Protein AF-A0A1B0DJV6-F1 (afdb_monomer_lite)

Radius of gyration: 23.94 Å; chains: 1; bounding box: 48×30×73 Å

Organism: Phlebotomus papatasi (NCBI:txid29031)

Secondary structure (DSSP, 8-state):
----------HHHHHHHHHHHHHHHH-S------SS-GGGGT-SSHHHHHHHHHHHHHHHHHHHTTSS-HHHHHHHTTTS-HHHHHHHHHHHHHTHHHHHHHHHHHHS-TT-EEEEEEEEEE------TT-TT-----EEEEEEEEETTEEEEEEE----------

pLDDT: mean 73.18, std 14.34, range [36.31, 90.69]

Sequence (166 aa):
MHEISLNIDNGDVLREFLNLAIDQEVSVDSGRNLLKSWKDYGFTHQDELDLATKGLSNIFGQYARGQIDQKSLKSYFSYLNPELQEKIVRVIEGRKDEILRHLVFRSISSEQKALVSFDWDVKWILGSSSSSTVQKLITSLTLNCRKGKIQERVFMLRWIGSIWIN

Foldseek 3Di:
DDQLDQPAQDLVLLLVLLVVLLCVQLPLDPDPPPVDDPVSRPDPDPVSSVVSSVVSLVLLLCVLVVVADLVRQLVSVVVHDPVSSVSSVVSSVVCSVSSVVSVVLQPDALPDKDFPDKDKDADDDDDDPPCQPDFDQGMWIWTFIDRRSDIDIDTDRDDRDRDDDD

Structure (mmCIF, N/CA/C/O backbone):
data_AF-A0A1B0DJV6-F1
#
_entry.id   AF-A0A1B0DJV6-F1
#
loop_
_atom_site.group_PDB
_atom_site.id
_atom_site.type_symbol
_atom_site.label_atom_id
_atom_site.label_alt_id
_atom_site.label_comp_id
_atom_site.label_asym_id
_atom_site.label_entity_id
_atom_site.label_seq_id
_atom_site.pdbx_PDB_ins_code
_atom_site.Cartn_x
_atom_site.Cartn_y
_atom_site.Cartn_z
_atom_site.occupancy
_atom_site.B_iso_or_equiv
_atom_site.auth_seq_id
_atom_site.auth_comp_id
_atom_site.auth_asym_id
_atom_site.auth_atom_id
_atom_site.pdbx_PDB_model_num
ATOM 1 N N . MET A 1 1 ? 3.362 1.611 23.917 1.00 38.56 1 MET A N 1
ATOM 2 C CA . MET A 1 1 ? 2.618 0.875 22.874 1.00 38.56 1 MET A CA 1
ATOM 3 C C . MET A 1 1 ? 1.469 1.793 22.482 1.00 38.56 1 MET A C 1
ATOM 5 O O . MET A 1 1 ? 0.684 2.109 23.361 1.00 38.56 1 MET A O 1
ATOM 9 N N . HIS A 1 2 ? 1.464 2.373 21.278 1.00 43.97 2 HIS A N 1
ATOM 10 C CA . HIS A 1 2 ? 0.387 3.286 20.871 1.00 43.97 2 HIS A CA 1
ATOM 11 C C . HIS A 1 2 ? -0.768 2.454 20.318 1.00 43.97 2 HIS A C 1
ATOM 13 O O . HIS A 1 2 ? -0.627 1.830 19.269 1.00 43.97 2 HIS A O 1
ATOM 19 N N . GLU A 1 3 ? -1.869 2.401 21.060 1.00 50.41 3 GLU A N 1
ATOM 20 C CA . GLU A 1 3 ? -3.129 1.837 20.588 1.00 50.41 3 GLU A CA 1
ATOM 21 C C . GLU A 1 3 ? -3.698 2.781 19.527 1.00 50.41 3 GLU A C 1
ATOM 23 O O . GLU A 1 3 ? -3.966 3.950 19.797 1.00 50.41 3 GLU A O 1
ATOM 28 N N . ILE A 1 4 ? -3.820 2.299 18.292 1.00 60.44 4 ILE A N 1
ATOM 29 C CA . ILE A 1 4 ? -4.515 3.034 17.237 1.00 60.44 4 ILE A CA 1
ATOM 30 C C . ILE A 1 4 ? -5.981 2.659 17.376 1.00 60.44 4 ILE A C 1
ATOM 32 O O . ILE A 1 4 ? -6.356 1.541 17.029 1.00 60.44 4 ILE A O 1
ATOM 36 N N . SER A 1 5 ? -6.796 3.566 17.901 1.00 60.53 5 SER A N 1
ATOM 37 C CA . SER A 1 5 ? -8.246 3.403 17.968 1.00 60.53 5 SER A CA 1
ATOM 38 C C . SER A 1 5 ? -8.871 3.816 16.633 1.00 60.53 5 SER A C 1
ATOM 40 O O . SER A 1 5 ? -8.947 5.005 16.324 1.00 60.53 5 SER A O 1
ATOM 42 N N . LEU A 1 6 ? -9.306 2.847 15.827 1.00 70.12 6 LEU A N 1
ATOM 43 C CA . LEU A 1 6 ? -10.080 3.101 14.611 1.00 70.12 6 LEU A CA 1
ATOM 44 C C . LEU A 1 6 ? -11.565 2.968 14.937 1.00 70.12 6 LEU A C 1
ATOM 46 O O . LEU A 1 6 ? -12.045 1.872 15.212 1.00 70.12 6 LEU A O 1
ATOM 50 N N . ASN A 1 7 ? -12.304 4.072 14.885 1.00 68.50 7 ASN A N 1
ATOM 51 C CA . ASN A 1 7 ? -13.751 4.059 15.084 1.00 68.50 7 ASN A CA 1
ATOM 52 C C . ASN A 1 7 ? -14.488 3.823 13.752 1.00 68.50 7 ASN A C 1
ATOM 54 O O . ASN A 1 7 ? -15.275 4.657 13.316 1.00 68.50 7 ASN A O 1
ATOM 58 N N . ILE A 1 8 ? -14.160 2.725 13.062 1.00 74.94 8 ILE A N 1
ATOM 59 C CA . ILE A 1 8 ? -14.747 2.373 11.762 1.00 74.94 8 ILE A CA 1
ATOM 60 C C . ILE A 1 8 ? -15.480 1.037 11.901 1.00 74.94 8 ILE A C 1
ATOM 62 O O . ILE A 1 8 ? -14.860 -0.008 12.093 1.00 74.94 8 ILE A O 1
ATOM 66 N N . ASP A 1 9 ? -16.802 1.079 11.781 1.00 73.12 9 ASP A N 1
ATOM 67 C CA . ASP A 1 9 ? -17.710 -0.071 11.837 1.00 73.12 9 ASP A CA 1
ATOM 68 C C . ASP A 1 9 ? -17.984 -0.676 10.449 1.00 73.12 9 ASP A C 1
ATOM 70 O O . ASP A 1 9 ? -18.221 -1.878 10.309 1.00 73.12 9 ASP A O 1
ATOM 74 N N . ASN A 1 10 ? -17.894 0.140 9.400 1.00 81.19 10 ASN A N 1
ATOM 75 C CA . ASN A 1 10 ? -18.098 -0.282 8.026 1.00 81.19 10 ASN A CA 1
ATOM 76 C C . ASN A 1 10 ? -16.821 -0.890 7.426 1.00 81.19 10 ASN A C 1
ATOM 78 O O . ASN A 1 10 ? -15.814 -0.213 7.197 1.00 81.19 10 ASN A O 1
ATOM 82 N N . GLY A 1 11 ? -16.880 -2.178 7.085 1.00 79.62 11 GLY A N 1
ATOM 83 C CA . GLY A 1 11 ? -15.739 -2.889 6.521 1.00 79.62 11 GLY A CA 1
ATOM 84 C C . GLY A 1 11 ? -15.240 -2.335 5.184 1.00 79.62 11 GLY A C 1
ATOM 85 O O . GLY A 1 11 ? -14.080 -2.564 4.838 1.00 79.62 11 GLY A O 1
ATOM 86 N N . ASP A 1 12 ? -16.075 -1.682 4.379 1.00 83.62 12 ASP A N 1
ATOM 87 C CA . ASP A 1 12 ? -15.644 -1.100 3.100 1.00 83.62 12 ASP A CA 1
ATOM 88 C C . ASP A 1 12 ? -14.903 0.218 3.305 1.00 83.62 12 ASP A C 1
ATOM 90 O O . ASP A 1 12 ? -13.842 0.414 2.712 1.00 83.62 12 ASP A O 1
ATOM 94 N N . VAL A 1 13 ? -15.374 1.042 4.245 1.00 82.75 13 VAL A N 1
ATOM 95 C CA . VAL A 1 13 ? -14.665 2.249 4.695 1.00 82.75 13 VAL A CA 1
ATOM 96 C C . VAL A 1 13 ? -13.315 1.874 5.304 1.00 82.75 13 VAL A C 1
ATOM 98 O O . VAL A 1 13 ? -12.303 2.495 4.986 1.00 82.75 13 VAL A O 1
ATOM 101 N N . LEU A 1 14 ? -13.265 0.800 6.102 1.00 85.12 14 LEU A N 1
ATOM 102 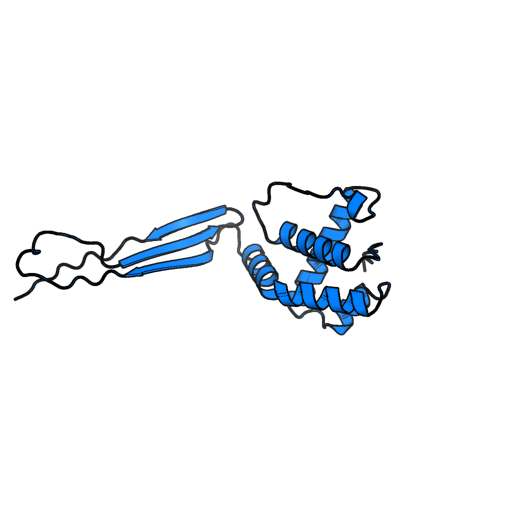C CA . LEU A 1 14 ? -12.017 0.282 6.662 1.00 85.12 14 LEU A CA 1
ATOM 103 C C . LEU A 1 14 ? -11.048 -0.144 5.557 1.00 85.12 14 LEU A C 1
ATOM 105 O O . LEU A 1 14 ? -9.883 0.237 5.573 1.00 85.12 14 LEU A O 1
ATOM 109 N N . ARG A 1 15 ? -11.518 -0.913 4.569 1.00 86.25 15 ARG A N 1
ATOM 110 C CA . ARG A 1 15 ? -10.680 -1.340 3.440 1.00 86.25 15 ARG A CA 1
ATOM 111 C C . ARG A 1 15 ? -10.115 -0.144 2.683 1.00 86.25 15 ARG A C 1
ATOM 113 O O . ARG A 1 15 ? -8.944 -0.158 2.312 1.00 86.25 15 ARG A O 1
ATOM 120 N N . GLU A 1 16 ? -10.937 0.855 2.411 1.00 84.69 16 GLU A N 1
ATOM 121 C CA . GLU A 1 16 ? -10.516 2.057 1.700 1.00 84.69 16 GLU A CA 1
ATOM 122 C C . GLU A 1 16 ? -9.500 2.861 2.511 1.00 84.69 16 GLU A C 1
ATOM 124 O O . GLU A 1 16 ? -8.466 3.248 1.976 1.00 84.69 16 GLU A O 1
ATOM 129 N N . PHE A 1 17 ? -9.735 3.017 3.814 1.00 85.31 17 PHE A N 1
ATOM 130 C CA . PHE A 1 17 ? -8.806 3.678 4.722 1.00 85.31 17 PHE A CA 1
ATOM 131 C C . PHE A 1 17 ? -7.445 2.972 4.787 1.00 85.31 17 PHE A C 1
ATOM 133 O O . PHE A 1 17 ? -6.406 3.620 4.693 1.00 85.31 17 PHE A O 1
ATOM 140 N N . LEU A 1 18 ? -7.427 1.638 4.876 1.00 86.50 18 LEU A N 1
ATOM 141 C CA . LEU A 1 18 ? -6.184 0.860 4.846 1.00 86.50 18 LEU A CA 1
ATOM 142 C C . LEU A 1 18 ? -5.426 1.056 3.529 1.00 86.50 18 LEU A C 1
ATOM 144 O O . LEU A 1 18 ? -4.205 1.190 3.538 1.00 86.50 18 LEU A O 1
ATOM 148 N N . ASN A 1 19 ? -6.139 1.085 2.399 1.00 86.94 19 ASN A N 1
ATOM 149 C CA . ASN A 1 19 ? -5.515 1.335 1.102 1.00 86.94 19 ASN A CA 1
ATOM 150 C C . ASN A 1 19 ? -4.945 2.746 1.016 1.00 86.94 19 ASN A C 1
ATOM 152 O O . ASN A 1 19 ? -3.811 2.894 0.583 1.00 86.94 19 ASN A O 1
ATOM 156 N N . LEU A 1 20 ? -5.669 3.745 1.518 1.00 84.19 20 LEU A N 1
ATOM 157 C CA . LEU A 1 20 ? -5.186 5.117 1.619 1.00 84.19 20 LEU A CA 1
ATOM 158 C C . LEU A 1 20 ? -3.923 5.209 2.482 1.00 84.19 20 LEU A C 1
ATOM 160 O O . LEU A 1 20 ? -2.961 5.859 2.080 1.00 84.19 20 LEU A O 1
ATOM 164 N N . ALA A 1 21 ? -3.893 4.524 3.628 1.00 83.81 21 ALA A N 1
ATOM 165 C CA . ALA A 1 21 ? -2.724 4.496 4.502 1.00 83.81 21 ALA A CA 1
ATOM 166 C C . ALA A 1 21 ? -1.501 3.864 3.814 1.00 83.81 21 ALA A C 1
ATOM 168 O O . ALA A 1 21 ? -0.386 4.364 3.945 1.00 83.81 21 ALA A O 1
ATOM 169 N N . ILE A 1 22 ? -1.704 2.791 3.042 1.00 85.12 22 ILE A N 1
ATOM 170 C CA . ILE A 1 22 ? -0.634 2.161 2.256 1.00 85.12 22 ILE A CA 1
ATOM 171 C C . ILE A 1 22 ? -0.206 3.072 1.097 1.00 85.12 22 ILE A C 1
ATOM 173 O O . ILE A 1 22 ? 0.988 3.239 0.868 1.00 85.12 22 ILE A O 1
ATOM 177 N N . ASP A 1 23 ? -1.147 3.698 0.390 1.00 83.38 23 ASP A N 1
ATOM 178 C CA . ASP A 1 23 ? -0.868 4.559 -0.763 1.00 83.38 23 ASP A CA 1
ATOM 179 C C . ASP A 1 23 ? -0.099 5.819 -0.369 1.00 83.38 23 ASP A C 1
ATOM 181 O O . ASP A 1 23 ? 0.812 6.221 -1.093 1.00 83.38 23 ASP A O 1
ATOM 185 N N . GLN A 1 24 ? -0.419 6.417 0.783 1.00 78.19 24 GLN A N 1
ATOM 186 C CA . GLN A 1 24 ? 0.326 7.557 1.323 1.00 78.19 24 GLN A CA 1
ATOM 187 C C . GLN A 1 24 ? 1.791 7.216 1.615 1.00 78.19 24 GLN A C 1
ATOM 189 O O . GLN A 1 24 ? 2.661 8.076 1.485 1.00 78.19 24 GLN A O 1
ATOM 194 N N . GLU A 1 25 ? 2.076 5.973 1.995 1.00 73.94 25 GLU A N 1
ATOM 195 C CA . GLU A 1 25 ? 3.440 5.533 2.274 1.00 73.94 25 GLU A CA 1
ATOM 196 C C . GLU A 1 25 ? 4.162 5.091 1.000 1.00 73.94 25 GLU A C 1
ATOM 198 O O . GLU A 1 25 ? 5.300 5.487 0.762 1.00 73.94 25 GLU A O 1
ATOM 203 N N . VAL A 1 26 ? 3.513 4.290 0.151 1.00 74.06 26 VAL A N 1
ATOM 204 C CA . VAL A 1 26 ? 4.139 3.676 -1.027 1.00 74.06 26 VAL A CA 1
ATOM 205 C C . VAL A 1 26 ? 4.362 4.689 -2.155 1.00 74.06 26 VAL A C 1
ATOM 207 O O . VAL A 1 26 ? 5.433 4.669 -2.777 1.00 74.06 26 VAL A O 1
ATOM 210 N N . SER A 1 27 ? 3.402 5.581 -2.414 1.00 65.19 27 SER A N 1
ATOM 211 C CA . SER A 1 27 ? 3.440 6.492 -3.562 1.00 65.19 27 SER A CA 1
ATOM 212 C C . SER A 1 27 ? 4.117 7.822 -3.235 1.00 65.19 27 SER A C 1
ATOM 214 O O . SER A 1 27 ? 3.718 8.561 -2.342 1.00 65.19 27 SER A O 1
ATOM 216 N N . VAL A 1 28 ? 5.146 8.155 -4.017 1.00 57.41 28 VAL A N 1
ATOM 217 C CA . VAL A 1 28 ? 5.931 9.396 -3.875 1.00 57.41 28 VAL A CA 1
ATOM 218 C C . VAL A 1 28 ? 5.197 10.620 -4.445 1.00 57.41 28 VAL A C 1
ATOM 220 O O . VAL A 1 28 ? 5.450 11.729 -3.986 1.00 57.41 28 VAL A O 1
ATOM 223 N N . ASP A 1 29 ? 4.271 10.409 -5.388 1.00 48.28 29 ASP A N 1
ATOM 224 C CA . ASP A 1 29 ? 3.648 11.454 -6.220 1.00 48.28 29 ASP A CA 1
ATOM 225 C C . ASP A 1 29 ? 2.112 11.455 -6.187 1.00 48.28 29 ASP A C 1
ATOM 227 O O . ASP A 1 29 ? 1.460 12.021 -7.067 1.00 48.28 29 ASP A O 1
ATOM 231 N N . SER A 1 30 ? 1.492 10.867 -5.162 1.00 46.41 30 SER A N 1
ATOM 232 C CA . SER A 1 30 ? 0.051 11.031 -4.963 1.00 46.41 30 SER A CA 1
ATOM 233 C C . SER A 1 30 ? -0.229 12.462 -4.508 1.00 46.41 30 SER A C 1
ATOM 235 O O . SER A 1 30 ? -0.375 12.746 -3.318 1.00 46.41 30 SER A O 1
ATOM 237 N N . GLY A 1 31 ? -0.290 13.386 -5.471 1.00 45.88 31 GLY A N 1
ATOM 238 C CA . GLY A 1 31 ? -0.972 14.658 -5.313 1.00 45.88 31 GLY A CA 1
ATOM 239 C C . GLY A 1 31 ? -2.284 14.392 -4.588 1.00 45.88 31 GLY A C 1
ATOM 240 O O . GLY A 1 31 ? -2.989 13.443 -4.922 1.00 45.88 31 GLY A O 1
ATOM 241 N N . ARG A 1 32 ? -2.520 15.174 -3.534 1.00 48.34 32 ARG A N 1
ATOM 242 C CA . ARG A 1 32 ? -3.563 15.041 -2.508 1.00 48.34 32 ARG A CA 1
ATOM 243 C C . ARG A 1 32 ? -4.993 15.032 -3.070 1.00 48.34 32 ARG A C 1
ATOM 245 O O . ARG A 1 32 ? -5.810 15.858 -2.683 1.00 48.34 32 ARG A O 1
ATOM 252 N N . ASN A 1 33 ? -5.341 14.082 -3.923 1.00 46.66 33 ASN A N 1
ATOM 253 C CA . ASN A 1 33 ? -6.720 13.754 -4.231 1.00 46.66 33 ASN A CA 1
ATOM 254 C C . ASN A 1 33 ? -7.215 12.807 -3.139 1.00 46.66 33 ASN A C 1
ATOM 256 O O . ASN A 1 33 ? -7.553 11.651 -3.377 1.00 46.66 33 ASN A O 1
ATOM 260 N N . LEU A 1 34 ? -7.226 13.332 -1.911 1.00 55.25 34 LEU A N 1
ATOM 261 C CA . LEU A 1 34 ? -8.087 12.847 -0.847 1.00 55.25 34 LEU A CA 1
ATOM 262 C C . LEU A 1 34 ? -9.516 13.127 -1.318 1.00 55.25 34 LEU A C 1
ATOM 264 O O . LEU A 1 34 ? -10.088 14.172 -1.027 1.00 55.25 34 LEU A O 1
ATOM 268 N N . LEU A 1 35 ? -10.069 12.215 -2.121 1.00 51.84 35 LEU A N 1
ATOM 269 C CA . LEU A 1 35 ? -11.474 12.248 -2.541 1.00 51.84 35 LEU A CA 1
ATOM 270 C C . LEU A 1 35 ? -12.425 12.174 -1.334 1.00 51.84 35 LEU A C 1
ATOM 272 O O . LEU A 1 35 ? -13.604 12.486 -1.476 1.00 51.84 35 LEU A O 1
ATOM 276 N N . LYS A 1 36 ? -11.904 11.801 -0.158 1.00 61.78 36 LYS A N 1
ATOM 277 C CA . LYS A 1 36 ? -12.616 11.741 1.113 1.00 61.78 36 LYS A CA 1
ATOM 278 C C . LYS A 1 36 ? -11.907 12.549 2.193 1.00 61.78 36 LYS A C 1
ATOM 280 O O . LYS A 1 36 ? -10.686 12.479 2.345 1.00 61.78 36 LYS A O 1
ATOM 285 N N . SER A 1 37 ? -12.686 13.339 2.922 1.00 67.75 37 SER A N 1
ATOM 286 C CA . SER A 1 37 ? -12.229 14.137 4.058 1.00 67.75 37 SER A CA 1
ATOM 287 C C . SER A 1 37 ? -11.971 13.230 5.265 1.00 67.75 37 SER A C 1
ATOM 289 O O . SER A 1 37 ? -12.556 12.156 5.374 1.00 67.75 37 SER A O 1
ATOM 291 N N . TRP A 1 38 ? -11.155 13.676 6.229 1.00 71.88 38 TRP A N 1
ATOM 292 C CA . TRP A 1 38 ? -10.957 12.980 7.514 1.00 71.88 38 TRP A CA 1
ATOM 293 C C . TRP A 1 38 ? -12.283 12.635 8.218 1.00 71.88 38 TRP A C 1
ATOM 295 O O . TRP A 1 38 ? -12.380 11.622 8.910 1.00 71.88 38 TRP A O 1
ATOM 305 N N . LYS A 1 39 ? -13.327 13.440 7.975 1.00 75.50 39 LYS A N 1
ATOM 306 C CA . LYS A 1 39 ? -14.690 13.236 8.482 1.00 75.50 39 LYS A CA 1
ATOM 307 C C . LYS A 1 39 ? -15.350 11.958 7.965 1.00 75.50 39 LYS A C 1
ATOM 309 O O . LYS A 1 39 ? -16.120 11.348 8.698 1.00 75.50 39 LYS A O 1
ATOM 314 N N . ASP A 1 40 ? -15.034 11.534 6.744 1.00 76.69 40 ASP A N 1
ATOM 315 C CA . ASP A 1 40 ? -15.652 10.358 6.112 1.00 76.69 40 ASP A CA 1
ATOM 316 C C . ASP A 1 40 ? -15.172 9.044 6.745 1.00 76.69 40 ASP A C 1
ATOM 318 O O . ASP A 1 40 ? -15.811 8.003 6.607 1.00 76.69 40 ASP A O 1
ATOM 322 N N . TYR A 1 41 ? -14.056 9.106 7.472 1.00 71.44 41 TYR A N 1
ATOM 323 C CA . TYR A 1 41 ? -13.480 7.998 8.227 1.00 71.44 41 TYR A CA 1
ATOM 324 C C . TYR A 1 41 ? -13.781 8.087 9.732 1.00 71.44 41 TYR A C 1
ATOM 326 O O . TYR A 1 41 ? -13.264 7.286 10.506 1.00 71.44 41 TYR A O 1
ATOM 334 N N . GLY A 1 42 ? -14.601 9.058 10.154 1.00 72.81 42 GLY A N 1
ATOM 335 C CA . GLY A 1 42 ? -14.992 9.235 11.553 1.00 72.81 42 GLY A CA 1
ATOM 336 C C . GLY A 1 42 ? -13.956 9.943 12.433 1.00 72.81 42 GLY A C 1
ATOM 337 O O . GLY A 1 42 ? -14.090 9.895 13.654 1.00 72.81 42 GLY A O 1
ATOM 338 N N . PHE A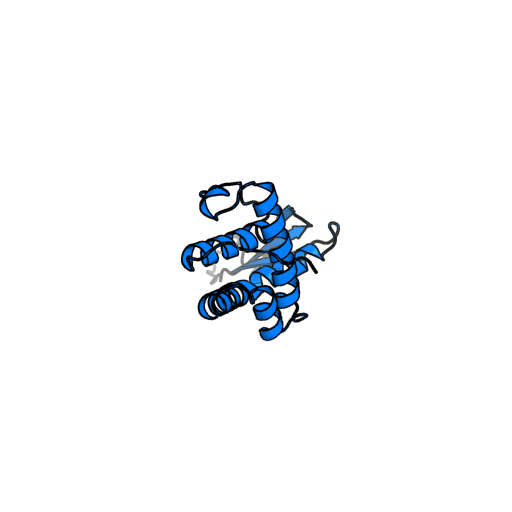 1 43 ? -12.946 10.604 11.853 1.00 79.00 43 PHE A N 1
ATOM 339 C CA . PHE A 1 43 ? -11.976 11.391 12.622 1.00 79.00 43 PHE A CA 1
ATOM 340 C C . PHE A 1 43 ? -12.477 12.807 12.897 1.00 79.00 43 PHE A C 1
ATOM 342 O O . PHE A 1 43 ? -13.126 13.447 12.061 1.00 79.00 43 PHE A O 1
ATOM 349 N N . THR A 1 44 ? -12.109 13.327 14.064 1.00 78.19 44 THR A N 1
ATOM 350 C CA . THR A 1 44 ? -12.445 14.685 14.501 1.00 78.19 44 THR A CA 1
ATOM 351 C C . THR A 1 44 ? -11.532 15.711 13.836 1.00 78.19 44 THR A C 1
ATOM 353 O O . THR A 1 44 ? -11.983 16.778 13.398 1.00 78.19 44 THR A O 1
ATOM 356 N N . HIS A 1 45 ? -10.248 15.369 13.706 1.00 78.81 45 HIS A N 1
ATOM 357 C CA . HIS A 1 45 ? -9.205 16.254 13.193 1.00 78.81 45 HIS A CA 1
ATOM 358 C C . HIS A 1 45 ? -8.295 15.552 12.178 1.00 78.81 45 HIS A C 1
ATOM 360 O O . HIS A 1 45 ? -8.078 14.344 12.244 1.00 78.81 45 HIS A O 1
ATOM 366 N N . GLN A 1 46 ? -7.715 16.329 11.256 1.00 79.44 46 GLN A N 1
ATOM 367 C CA . GLN A 1 46 ? -6.725 15.825 10.295 1.00 79.44 46 GLN A CA 1
ATOM 368 C C . GLN A 1 46 ? -5.489 15.243 11.000 1.00 79.44 46 GLN A C 1
ATOM 370 O O . GLN A 1 46 ? -4.931 14.254 10.538 1.00 79.44 46 GLN A O 1
ATOM 375 N N . ASP A 1 47 ? -5.094 15.808 12.143 1.00 79.25 47 ASP A N 1
ATOM 376 C CA . ASP A 1 47 ? -3.937 15.326 12.904 1.00 79.25 47 ASP A CA 1
ATOM 377 C C . ASP A 1 47 ? -4.130 13.884 13.402 1.00 79.25 47 ASP A C 1
ATOM 379 O O . ASP A 1 47 ? -3.184 13.098 13.427 1.00 79.25 47 ASP A O 1
ATOM 383 N N . GLU A 1 48 ? -5.363 13.500 13.748 1.00 78.88 48 GLU A N 1
ATOM 384 C CA . GLU A 1 48 ? -5.698 12.130 14.155 1.00 78.88 48 GLU A CA 1
ATOM 385 C C . GLU A 1 48 ? -5.582 11.159 12.979 1.00 78.88 48 GLU A C 1
ATOM 387 O O . GLU A 1 48 ? -5.040 10.065 13.138 1.00 78.88 48 GLU A O 1
ATOM 392 N N . LEU A 1 49 ? -6.022 11.582 11.788 1.00 81.31 49 LEU A N 1
ATOM 393 C CA . LEU A 1 49 ? -5.871 10.813 10.552 1.00 81.31 49 LEU A CA 1
ATOM 394 C C . LEU A 1 49 ? -4.388 10.585 10.225 1.00 81.31 49 LEU A C 1
ATOM 396 O O . LEU A 1 49 ? -3.987 9.467 9.888 1.00 81.31 49 LEU A O 1
ATOM 400 N N . ASP A 1 50 ? -3.564 11.625 10.355 1.00 80.44 50 ASP A N 1
ATOM 401 C CA . ASP A 1 50 ? -2.127 11.555 10.084 1.00 80.44 50 ASP A CA 1
ATOM 402 C C . ASP A 1 50 ? -1.405 10.655 11.104 1.00 80.44 50 ASP A C 1
ATOM 404 O O . ASP A 1 50 ? -0.527 9.866 10.738 1.00 80.44 50 ASP A O 1
ATOM 408 N N . LEU A 1 51 ? -1.778 10.735 12.387 1.00 82.69 51 LEU A N 1
ATOM 409 C CA . LEU A 1 51 ? -1.243 9.868 13.441 1.00 82.69 51 LEU A CA 1
ATOM 410 C C . LEU A 1 51 ? -1.659 8.408 13.246 1.00 82.69 51 LEU A C 1
ATOM 412 O O . LEU A 1 51 ? -0.810 7.518 13.346 1.00 82.69 51 LEU A O 1
ATOM 416 N N . ALA A 1 52 ? -2.931 8.159 12.930 1.00 83.06 52 ALA A N 1
ATOM 417 C CA . ALA A 1 52 ? -3.442 6.823 12.654 1.00 83.06 52 ALA A CA 1
ATOM 418 C C . ALA A 1 52 ? -2.735 6.210 11.441 1.00 83.06 52 ALA A C 1
ATOM 420 O O . ALA A 1 52 ? -2.238 5.088 11.524 1.00 83.06 52 ALA A O 1
ATOM 421 N N . THR A 1 53 ? -2.595 6.969 10.353 1.00 83.56 53 THR A N 1
ATOM 422 C CA . THR A 1 53 ? -1.896 6.520 9.142 1.00 83.56 53 THR A CA 1
ATOM 423 C C . THR A 1 53 ? -0.426 6.194 9.419 1.00 83.56 53 THR A C 1
ATOM 425 O O . THR A 1 53 ? 0.047 5.121 9.042 1.00 83.56 53 THR A O 1
ATOM 428 N N . LYS A 1 54 ? 0.296 7.049 10.156 1.00 83.94 54 LYS A N 1
ATOM 429 C CA . LYS A 1 54 ? 1.693 6.780 10.550 1.00 83.94 54 LYS A CA 1
ATOM 430 C C . LYS A 1 54 ? 1.826 5.557 11.452 1.00 83.94 54 LYS A C 1
ATOM 432 O O . LYS A 1 54 ? 2.746 4.755 11.278 1.00 83.94 54 LYS A O 1
ATOM 437 N N . GLY A 1 55 ? 0.931 5.414 12.428 1.00 84.81 55 GLY A N 1
ATOM 438 C CA . GLY A 1 55 ? 0.910 4.254 13.311 1.00 84.81 55 GLY A CA 1
ATOM 439 C C . GLY A 1 55 ? 0.672 2.964 12.526 1.00 84.81 55 GLY A C 1
ATOM 440 O O . GLY A 1 55 ? 1.399 1.986 12.709 1.00 84.81 55 GLY A O 1
ATOM 441 N N . LEU A 1 56 ? -0.295 2.988 11.606 1.00 86.75 56 LEU A N 1
ATOM 442 C CA . LEU A 1 56 ? -0.626 1.862 10.742 1.00 86.75 56 LEU A CA 1
ATOM 443 C C . LEU A 1 56 ? 0.531 1.503 9.817 1.00 86.75 56 LEU A C 1
ATOM 445 O O . LEU A 1 56 ? 0.892 0.333 9.754 1.00 86.75 56 LEU A O 1
ATOM 449 N N . SER A 1 57 ? 1.175 2.489 9.189 1.00 83.94 57 SER A N 1
ATOM 450 C CA . SER A 1 57 ? 2.378 2.273 8.377 1.00 83.94 57 SER A CA 1
ATOM 451 C C . SER A 1 57 ? 3.451 1.501 9.143 1.00 83.94 57 SER A C 1
ATOM 453 O O . SER A 1 57 ? 4.014 0.525 8.641 1.00 83.94 57 SER A O 1
ATOM 455 N N . ASN A 1 58 ? 3.705 1.886 10.396 1.00 86.25 58 ASN A N 1
ATOM 456 C CA . ASN A 1 58 ? 4.698 1.211 11.221 1.00 86.25 58 ASN A CA 1
ATOM 457 C C . ASN A 1 58 ? 4.308 -0.249 11.505 1.00 86.25 58 ASN A C 1
ATOM 459 O O . ASN A 1 58 ? 5.144 -1.142 11.368 1.00 86.25 58 ASN A O 1
ATOM 463 N N . ILE A 1 59 ? 3.041 -0.509 11.846 1.00 87.88 59 ILE A N 1
ATOM 464 C CA . ILE A 1 59 ? 2.532 -1.870 12.082 1.00 87.88 59 ILE A CA 1
ATOM 465 C C . ILE A 1 59 ? 2.614 -2.705 10.798 1.00 87.88 59 ILE A C 1
ATOM 467 O O . ILE A 1 59 ? 3.124 -3.826 10.821 1.00 87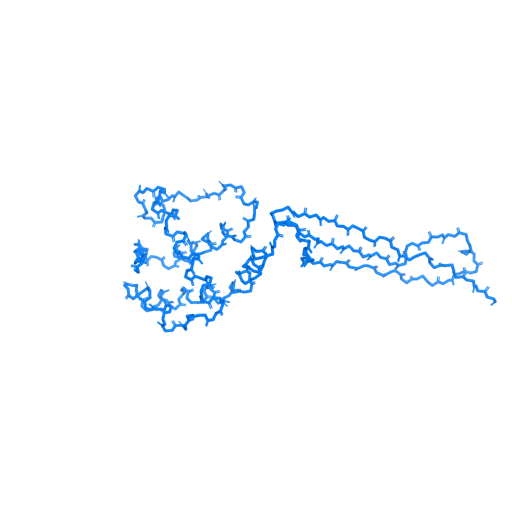.88 59 ILE A O 1
ATOM 471 N N . PHE A 1 60 ? 2.171 -2.154 9.665 1.00 87.81 60 PHE A N 1
ATOM 472 C CA . PHE A 1 60 ? 2.227 -2.818 8.363 1.00 87.81 60 PHE A CA 1
ATOM 473 C C . PHE A 1 60 ? 3.663 -3.131 7.972 1.00 87.81 60 PHE A C 1
ATOM 475 O O . PHE A 1 60 ? 3.941 -4.229 7.497 1.00 87.81 60 PHE A O 1
ATOM 482 N N . GLY A 1 61 ? 4.593 -2.211 8.224 1.00 85.56 61 GLY A N 1
ATOM 483 C CA . GLY A 1 61 ? 6.003 -2.426 7.947 1.00 85.56 61 GLY A CA 1
ATOM 484 C C . GLY A 1 61 ? 6.626 -3.516 8.818 1.00 85.56 61 GLY A C 1
ATOM 485 O O . GLY A 1 61 ? 7.405 -4.326 8.316 1.00 85.56 61 GLY A O 1
ATOM 486 N N . GLN A 1 62 ? 6.259 -3.590 10.099 1.00 88.06 62 GLN A N 1
ATOM 487 C CA . GLN A 1 62 ? 6.709 -4.655 11.001 1.00 88.06 62 GLN A CA 1
ATOM 488 C C . GLN A 1 62 ? 6.142 -6.023 10.591 1.00 88.06 62 GLN A C 1
ATOM 490 O O . GLN A 1 62 ? 6.884 -7.007 10.536 1.00 88.06 62 GLN A O 1
ATOM 495 N N . TYR A 1 63 ? 4.862 -6.084 10.216 1.00 88.44 63 TYR A N 1
ATOM 496 C CA . TYR A 1 63 ? 4.237 -7.304 9.698 1.00 88.44 63 TYR A CA 1
ATOM 497 C C . TYR A 1 63 ? 4.841 -7.743 8.356 1.00 88.44 63 TYR A C 1
ATOM 499 O O . TYR A 1 63 ? 5.189 -8.909 8.174 1.00 88.44 63 TYR A O 1
ATOM 507 N N . ALA A 1 64 ? 5.048 -6.808 7.425 1.00 86.44 64 ALA A N 1
ATOM 508 C CA . ALA A 1 64 ? 5.631 -7.090 6.117 1.00 86.44 64 ALA A CA 1
ATOM 509 C C . ALA A 1 64 ? 7.044 -7.686 6.235 1.00 86.44 64 ALA A C 1
ATOM 511 O O . ALA A 1 64 ? 7.364 -8.641 5.528 1.00 86.44 64 ALA A O 1
ATOM 512 N N . ARG A 1 65 ? 7.851 -7.188 7.185 1.00 85.25 65 ARG A N 1
ATOM 513 C CA . ARG A 1 65 ? 9.189 -7.708 7.527 1.00 85.25 65 ARG A CA 1
ATOM 514 C C . ARG A 1 65 ? 9.177 -9.058 8.254 1.00 85.25 65 ARG A C 1
ATOM 516 O O . ARG A 1 65 ? 10.247 -9.613 8.479 1.00 85.25 65 ARG A O 1
ATOM 523 N N . GLY A 1 66 ? 8.010 -9.565 8.654 1.00 85.69 66 GLY A N 1
ATOM 524 C CA . GLY A 1 66 ? 7.890 -10.788 9.450 1.00 85.69 66 GLY A CA 1
ATOM 525 C C . GLY A 1 66 ? 8.314 -10.624 10.913 1.00 85.69 66 GLY A C 1
ATOM 526 O O . GLY A 1 66 ? 8.626 -11.611 11.564 1.00 85.69 66 GLY A O 1
ATOM 527 N N . GLN A 1 67 ? 8.347 -9.393 11.439 1.00 86.25 67 GLN A N 1
ATOM 528 C CA . GLN A 1 67 ? 8.630 -9.140 12.862 1.00 86.25 67 GLN A CA 1
ATOM 529 C C . GLN A 1 67 ? 7.413 -9.425 13.753 1.00 86.25 67 GLN A C 1
ATOM 531 O O . GLN A 1 67 ? 7.556 -9.607 14.959 1.00 86.25 67 GLN A O 1
ATOM 536 N N . ILE A 1 68 ? 6.218 -9.425 13.159 1.00 88.88 68 ILE A N 1
ATOM 537 C CA . ILE A 1 68 ? 4.936 -9.634 13.828 1.00 88.88 68 ILE A CA 1
ATOM 538 C C . ILE A 1 68 ? 4.197 -10.759 13.102 1.00 88.88 68 ILE A C 1
ATOM 540 O O . ILE A 1 68 ? 4.036 -10.709 11.883 1.00 88.88 68 ILE A O 1
ATOM 544 N N . ASP A 1 69 ? 3.690 -11.729 13.860 1.00 88.69 69 ASP A N 1
ATOM 545 C CA . ASP A 1 69 ? 2.822 -12.789 13.344 1.00 88.69 69 ASP A CA 1
ATOM 546 C C . ASP A 1 69 ? 1.385 -12.301 13.131 1.00 88.69 69 ASP A C 1
ATOM 548 O O . ASP A 1 69 ? 0.922 -11.351 13.762 1.00 88.69 69 ASP A O 1
ATOM 552 N N . GLN A 1 70 ? 0.605 -13.022 12.325 1.00 86.75 70 GLN A N 1
ATOM 553 C CA . GLN A 1 70 ? -0.809 -12.700 12.094 1.00 86.75 70 GLN A CA 1
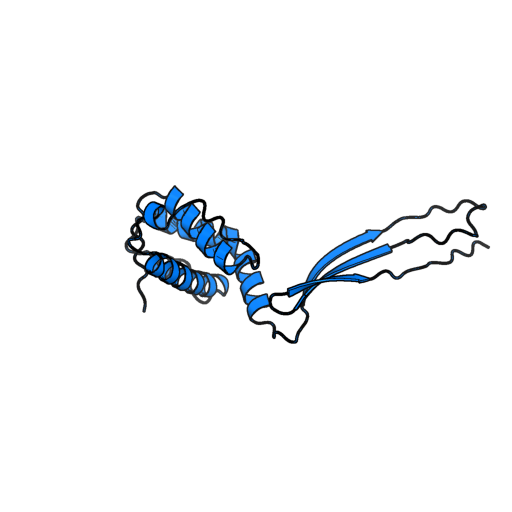ATOM 554 C C . GLN A 1 70 ? -1.622 -12.594 13.399 1.00 86.75 70 GLN A C 1
ATOM 556 O O . GLN A 1 70 ? -2.505 -11.746 13.508 1.00 86.75 70 GLN A O 1
ATOM 561 N N . LYS A 1 71 ? -1.325 -13.424 14.410 1.00 86.25 71 LYS A N 1
ATOM 562 C CA . LYS A 1 71 ? -1.992 -13.362 15.724 1.00 86.25 71 LYS A CA 1
ATOM 563 C C . LYS A 1 71 ? -1.707 -12.044 16.440 1.00 86.25 71 LYS A C 1
ATOM 565 O O . LYS A 1 71 ? -2.625 -11.399 16.938 1.00 86.25 71 LYS A O 1
ATOM 570 N N . SER A 1 72 ? -0.445 -11.633 16.441 1.00 86.12 72 SER A N 1
ATOM 571 C CA . SER A 1 72 ? -0.008 -10.374 17.034 1.00 86.12 72 SER A CA 1
ATOM 572 C C . SER A 1 72 ? -0.576 -9.184 16.260 1.00 86.12 72 SER A C 1
ATOM 574 O O . SER A 1 72 ? -1.056 -8.241 16.877 1.00 86.12 72 SER A O 1
ATOM 576 N N . LEU A 1 73 ? -0.660 -9.261 14.928 1.00 86.00 73 LEU A N 1
ATOM 577 C CA . LEU A 1 73 ? -1.334 -8.248 14.114 1.00 86.00 73 LEU A CA 1
ATOM 578 C C . LEU A 1 73 ? -2.812 -8.102 14.502 1.00 86.00 73 LEU A C 1
ATOM 580 O O . LEU A 1 73 ? -3.270 -6.990 14.740 1.00 86.00 73 LEU A O 1
ATOM 584 N N . LYS A 1 74 ? -3.544 -9.215 14.639 1.00 86.31 74 LYS A N 1
ATOM 585 C CA . LYS A 1 74 ? -4.941 -9.198 15.104 1.00 86.31 74 LYS A CA 1
ATOM 586 C C . LYS A 1 74 ? -5.082 -8.606 16.510 1.00 86.31 74 LYS A C 1
ATOM 588 O O . LYS A 1 74 ? -6.062 -7.921 16.773 1.00 86.31 74 LYS A O 1
ATOM 593 N N . SER A 1 75 ? -4.095 -8.799 17.390 1.00 86.75 75 SER A N 1
ATOM 594 C CA . SER A 1 75 ? -4.129 -8.237 18.748 1.00 86.75 75 SER A CA 1
ATOM 595 C C . SER A 1 75 ? -4.117 -6.700 18.779 1.00 86.75 75 SER A C 1
ATOM 597 O O . SER A 1 75 ? -4.828 -6.118 19.600 1.00 86.75 75 SER A O 1
ATOM 599 N N . TYR A 1 76 ? -3.429 -6.042 17.832 1.00 83.56 76 TYR A N 1
ATOM 600 C CA . TYR A 1 76 ? -3.474 -4.576 17.676 1.00 83.56 76 TYR A CA 1
ATOM 601 C C . TYR A 1 76 ? -4.874 -4.054 17.335 1.00 83.56 76 TYR A C 1
ATOM 603 O O . TYR A 1 76 ? -5.180 -2.898 17.608 1.00 83.56 76 TYR A O 1
ATOM 611 N N . PHE A 1 77 ? -5.721 -4.909 16.762 1.00 84.31 77 PHE A N 1
ATOM 612 C CA . PHE A 1 77 ? -7.090 -4.599 16.356 1.00 84.31 77 PHE A CA 1
ATOM 613 C C . PHE A 1 77 ? -8.119 -5.398 17.159 1.00 84.31 77 PHE A C 1
ATOM 615 O O . PHE A 1 77 ? -9.226 -5.644 16.684 1.00 84.31 77 PHE A O 1
ATOM 622 N N . SER A 1 78 ? -7.763 -5.815 18.377 1.00 83.69 78 SER A N 1
ATOM 623 C CA . SER A 1 78 ? -8.619 -6.640 19.241 1.00 83.69 78 SER A CA 1
ATOM 624 C C . SER A 1 78 ? -9.965 -5.991 19.583 1.00 83.69 78 SER A C 1
ATOM 626 O O . SER A 1 78 ? -10.927 -6.704 19.850 1.00 83.69 78 SER A O 1
ATOM 628 N N . TYR A 1 79 ? -10.052 -4.660 19.517 1.00 83.38 79 TYR A N 1
ATOM 629 C CA . TYR A 1 79 ? -11.288 -3.896 19.700 1.00 83.38 79 TYR A CA 1
ATOM 630 C C . TYR A 1 79 ? -12.261 -3.992 18.509 1.00 83.38 79 TYR A C 1
ATOM 632 O O . TYR A 1 79 ? -13.429 -3.639 18.651 1.00 83.38 79 TYR A O 1
ATOM 640 N N . LEU A 1 80 ? -11.809 -4.459 17.337 1.00 83.25 80 LEU A N 1
ATOM 641 C CA . LEU A 1 80 ? -12.652 -4.661 16.156 1.00 83.25 80 LEU A CA 1
ATOM 642 C C . LEU A 1 80 ? -13.267 -6.064 16.136 1.00 83.25 80 LEU A C 1
ATOM 644 O O . LEU A 1 80 ? -12.689 -7.023 16.648 1.00 83.25 80 LEU A O 1
ATOM 648 N N . ASN A 1 81 ? -14.406 -6.200 15.451 1.00 86.62 81 ASN A N 1
ATOM 649 C CA . ASN A 1 81 ? -15.023 -7.497 15.160 1.00 86.62 81 ASN A CA 1
ATOM 650 C C . ASN A 1 81 ? -14.011 -8.435 14.449 1.00 86.62 81 ASN A C 1
ATOM 652 O O . ASN A 1 81 ? -13.324 -7.980 13.528 1.00 86.62 81 ASN A O 1
ATOM 656 N N . PRO A 1 82 ? -13.928 -9.731 14.818 1.00 86.25 82 PRO A N 1
ATOM 657 C CA . PRO A 1 82 ? -13.130 -10.742 14.119 1.00 86.25 82 PRO A CA 1
ATOM 658 C C . PRO A 1 82 ? -13.188 -10.697 12.584 1.00 86.25 82 PRO A C 1
ATOM 660 O O . PRO A 1 82 ? -12.162 -10.889 11.930 1.00 86.25 82 PRO A O 1
ATOM 663 N N . GLU A 1 83 ? -14.351 -10.397 12.000 1.00 87.25 83 GLU A N 1
ATOM 664 C CA . GLU A 1 83 ? -14.503 -10.270 10.544 1.00 87.25 83 GLU A CA 1
ATOM 665 C C . GLU A 1 83 ? -13.678 -9.102 9.972 1.00 87.25 83 GLU A C 1
ATOM 667 O O . GLU A 1 83 ? -12.968 -9.249 8.972 1.00 87.25 83 GLU A O 1
ATOM 672 N N . LEU A 1 84 ? -13.700 -7.949 10.646 1.00 85.38 84 LEU A N 1
ATOM 673 C CA . LEU A 1 84 ? -12.909 -6.775 10.273 1.00 85.38 84 LEU A CA 1
ATOM 674 C C . LEU A 1 84 ? -11.413 -7.024 10.473 1.00 85.38 84 LEU A C 1
ATOM 676 O O . LEU A 1 84 ? -10.610 -6.638 9.624 1.00 85.38 84 LEU A O 1
ATOM 680 N N . GLN A 1 85 ? -11.036 -7.722 11.548 1.0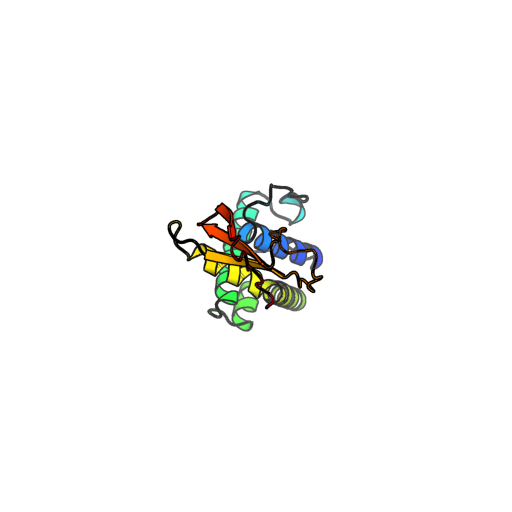0 87.50 85 GLN A N 1
ATOM 681 C CA . GLN A 1 85 ? -9.647 -8.129 11.777 1.00 87.50 85 GLN A CA 1
ATOM 682 C C . GLN A 1 85 ? -9.125 -9.000 10.631 1.00 87.50 85 GLN A C 1
ATOM 684 O O . GLN A 1 85 ? -7.998 -8.824 10.169 1.00 87.50 85 GLN A O 1
ATOM 689 N N . GLU A 1 86 ? -9.936 -9.937 10.139 1.00 89.25 86 GLU A N 1
ATOM 690 C CA . GLU A 1 86 ? -9.551 -10.766 9.001 1.00 89.25 86 GLU A CA 1
ATOM 691 C C . GLU A 1 86 ? -9.469 -9.958 7.702 1.00 89.25 86 GLU A C 1
ATOM 693 O O . GLU A 1 86 ? -8.536 -10.149 6.918 1.00 89.25 86 GLU A O 1
ATOM 698 N N . LYS A 1 87 ? -10.377 -8.996 7.503 1.00 88.50 87 LYS A N 1
ATOM 699 C CA . LYS A 1 87 ? -10.327 -8.070 6.363 1.00 88.50 87 LYS A CA 1
ATOM 700 C C . LYS A 1 87 ? -9.035 -7.245 6.366 1.00 88.50 87 LYS A C 1
ATOM 702 O O . LYS A 1 87 ? -8.414 -7.116 5.313 1.00 88.50 87 LYS A O 1
ATOM 707 N N . ILE A 1 88 ? -8.590 -6.765 7.531 1.00 87.94 88 ILE A N 1
ATOM 708 C CA . ILE A 1 88 ? -7.310 -6.053 7.691 1.00 87.94 88 ILE A CA 1
ATOM 709 C C . ILE A 1 88 ? -6.144 -6.928 7.235 1.00 87.94 88 ILE A C 1
ATOM 711 O O . ILE A 1 88 ? -5.347 -6.498 6.401 1.00 87.94 88 ILE A O 1
ATOM 715 N N . VAL A 1 89 ? -6.066 -8.166 7.736 1.00 90.25 89 VAL A N 1
ATOM 716 C CA . VAL A 1 89 ? -4.990 -9.092 7.354 1.00 90.25 89 VAL A CA 1
ATOM 717 C C . VAL A 1 89 ? -4.978 -9.303 5.843 1.00 90.25 89 VAL A C 1
ATOM 719 O O . VAL A 1 89 ? -3.932 -9.141 5.224 1.00 90.25 89 VAL A O 1
ATOM 722 N N . ARG A 1 90 ? -6.136 -9.590 5.235 1.00 90.69 90 ARG A N 1
ATOM 723 C CA . ARG A 1 90 ? -6.235 -9.833 3.787 1.00 90.69 90 ARG A CA 1
ATOM 724 C C . ARG A 1 90 ? -5.771 -8.637 2.955 1.00 90.69 90 ARG A C 1
ATOM 726 O O . ARG A 1 90 ? -5.111 -8.829 1.938 1.00 90.69 90 ARG A O 1
ATOM 733 N N . VAL A 1 91 ? -6.106 -7.413 3.370 1.00 89.94 91 VAL A N 1
ATOM 734 C CA . VAL A 1 91 ? -5.673 -6.192 2.669 1.00 89.94 91 VAL A CA 1
ATOM 735 C C . VAL A 1 91 ? -4.157 -6.024 2.749 1.00 89.94 91 VAL A C 1
ATOM 737 O O . VAL A 1 91 ? -3.519 -5.776 1.727 1.00 89.94 91 VAL A O 1
ATOM 740 N N . ILE A 1 92 ? -3.574 -6.192 3.938 1.00 88.88 92 ILE A N 1
ATOM 741 C CA . ILE A 1 92 ? -2.127 -6.046 4.136 1.00 88.88 92 ILE A CA 1
ATOM 742 C C . ILE A 1 92 ? -1.370 -7.143 3.385 1.00 88.88 92 ILE A C 1
ATOM 744 O O . ILE A 1 92 ? -0.371 -6.863 2.730 1.00 88.88 92 ILE A O 1
ATOM 748 N N . GLU A 1 93 ? -1.848 -8.383 3.452 1.00 89.69 93 GLU A N 1
ATOM 749 C CA . GLU A 1 93 ? -1.222 -9.528 2.796 1.00 89.69 93 GLU A CA 1
ATOM 750 C C . GLU A 1 93 ? -1.264 -9.395 1.269 1.00 89.69 93 GLU A C 1
ATOM 752 O O . GLU A 1 93 ? -0.242 -9.588 0.614 1.00 89.69 93 GLU A O 1
ATOM 757 N N . GLY A 1 94 ? -2.388 -8.930 0.711 1.00 89.00 94 GLY A N 1
ATOM 758 C CA . GLY A 1 94 ? -2.516 -8.646 -0.720 1.00 89.00 94 GLY A CA 1
ATOM 759 C C . GLY A 1 94 ? -1.594 -7.531 -1.232 1.00 89.00 94 GLY A C 1
ATOM 760 O O . GLY A 1 94 ? -1.295 -7.497 -2.421 1.00 89.00 94 GLY A O 1
ATOM 761 N N . ARG A 1 95 ? -1.116 -6.640 -0.353 1.00 88.69 95 ARG A N 1
ATOM 762 C CA . ARG A 1 95 ? -0.215 -5.521 -0.699 1.00 88.69 95 ARG A CA 1
ATOM 763 C C . ARG A 1 95 ? 1.170 -5.632 -0.059 1.00 88.69 95 ARG A C 1
ATOM 765 O O . ARG A 1 95 ? 1.951 -4.679 -0.077 1.00 88.69 95 ARG A O 1
ATOM 772 N N . LYS A 1 96 ? 1.509 -6.800 0.492 1.00 87.62 96 LYS A N 1
ATOM 773 C CA . LYS A 1 96 ? 2.754 -7.020 1.238 1.00 87.62 96 LYS A CA 1
ATOM 774 C C . LYS A 1 96 ? 3.996 -6.732 0.394 1.00 87.62 96 LYS A C 1
ATOM 776 O O . LYS A 1 96 ? 4.932 -6.103 0.886 1.00 87.62 96 LYS A O 1
ATOM 781 N N . ASP A 1 97 ? 3.988 -7.138 -0.873 1.00 85.06 97 ASP A N 1
ATOM 782 C CA . ASP A 1 97 ? 5.109 -6.921 -1.792 1.00 85.06 97 ASP A CA 1
ATOM 783 C C . ASP A 1 97 ? 5.360 -5.436 -2.072 1.00 85.06 97 ASP A C 1
ATOM 785 O O . ASP A 1 97 ? 6.510 -5.003 -2.149 1.00 85.06 97 ASP A O 1
ATOM 789 N N . GLU A 1 98 ? 4.302 -4.634 -2.194 1.00 84.31 98 GLU A N 1
ATOM 790 C CA . GLU A 1 98 ? 4.407 -3.186 -2.404 1.00 84.31 98 GLU A CA 1
ATOM 791 C C . GLU A 1 98 ? 5.027 -2.499 -1.185 1.00 84.31 98 GLU A C 1
ATOM 793 O O . GLU A 1 98 ? 5.962 -1.705 -1.322 1.00 84.31 98 GLU A O 1
ATOM 798 N N . ILE A 1 99 ? 4.558 -2.871 0.010 1.00 86.00 99 ILE A N 1
ATOM 799 C CA . ILE A 1 99 ? 5.080 -2.376 1.286 1.00 86.00 99 ILE A CA 1
ATOM 800 C C . ILE A 1 99 ? 6.559 -2.756 1.428 1.00 86.00 99 ILE A C 1
ATOM 802 O O . ILE A 1 99 ? 7.392 -1.902 1.729 1.00 86.00 99 ILE A O 1
ATOM 806 N N . LEU A 1 100 ? 6.918 -4.016 1.161 1.00 85.25 100 LEU A N 1
ATOM 807 C CA . LEU A 1 100 ? 8.305 -4.481 1.221 1.00 85.25 100 LEU A CA 1
ATOM 808 C C . LEU A 1 100 ? 9.207 -3.731 0.244 1.00 85.25 100 LEU A C 1
ATOM 810 O O . LEU A 1 100 ? 10.268 -3.251 0.647 1.00 85.25 100 LEU A O 1
ATOM 814 N N . ARG A 1 101 ? 8.782 -3.577 -1.015 1.00 81.31 101 ARG A N 1
ATOM 815 C CA . ARG A 1 101 ? 9.524 -2.792 -2.011 1.00 81.31 101 ARG A CA 1
ATOM 816 C C . ARG A 1 101 ? 9.750 -1.372 -1.514 1.00 81.31 101 ARG A C 1
ATOM 818 O O . ARG A 1 101 ? 10.885 -0.900 -1.545 1.00 81.31 101 ARG A O 1
ATOM 825 N N . HIS A 1 102 ? 8.710 -0.709 -1.005 1.00 81.62 102 HIS A N 1
ATOM 826 C CA . HIS A 1 102 ? 8.843 0.632 -0.444 1.00 81.62 102 HIS A CA 1
ATOM 827 C C . HIS A 1 102 ? 9.869 0.676 0.700 1.00 81.62 102 HIS A C 1
ATOM 829 O O . HIS A 1 102 ? 10.751 1.535 0.697 1.00 81.62 102 HIS A O 1
ATOM 835 N N . LEU A 1 103 ? 9.806 -0.261 1.651 1.00 80.44 103 LEU A N 1
ATOM 836 C CA . LEU A 1 103 ? 10.740 -0.317 2.780 1.00 80.44 103 LEU A CA 1
ATOM 837 C C . LEU A 1 103 ? 12.188 -0.532 2.334 1.00 80.44 103 LEU A C 1
ATOM 839 O O . LEU A 1 103 ? 13.089 0.105 2.882 1.00 80.44 103 LEU A O 1
ATOM 843 N N . VAL A 1 104 ? 12.409 -1.386 1.331 1.00 79.00 104 VAL A N 1
ATOM 844 C CA . VAL A 1 104 ? 13.730 -1.590 0.726 1.00 79.00 104 VAL A CA 1
ATOM 845 C C . VAL A 1 104 ? 14.223 -0.279 0.121 1.00 79.00 104 VAL A C 1
ATOM 847 O O . VAL A 1 104 ? 15.288 0.196 0.508 1.00 79.00 104 VAL A O 1
ATOM 850 N N . PHE A 1 105 ? 13.435 0.381 -0.732 1.00 72.75 105 PHE A N 1
ATOM 851 C CA . PHE A 1 105 ? 13.835 1.661 -1.330 1.00 72.75 105 PHE A CA 1
ATOM 852 C C . PHE A 1 105 ? 14.037 2.778 -0.303 1.00 72.75 105 PHE A C 1
ATOM 854 O O . PHE A 1 105 ? 14.882 3.642 -0.514 1.00 72.75 105 PHE A O 1
ATOM 861 N N . ARG A 1 106 ? 13.306 2.761 0.816 1.00 72.06 106 ARG A N 1
ATOM 862 C CA . ARG A 1 106 ? 13.502 3.698 1.929 1.00 72.06 106 ARG A CA 1
ATOM 863 C C . ARG A 1 106 ? 14.819 3.458 2.671 1.00 72.06 106 ARG A C 1
ATOM 865 O O . ARG A 1 106 ? 15.387 4.408 3.199 1.00 72.06 106 ARG A O 1
ATOM 872 N N . SER A 1 107 ? 15.284 2.210 2.736 1.00 71.31 107 SER A N 1
ATOM 873 C CA . SER A 1 107 ? 16.562 1.849 3.367 1.00 71.31 107 SER A CA 1
ATOM 874 C C . SER A 1 107 ? 17.783 2.129 2.485 1.00 71.31 107 SER A C 1
ATOM 876 O O . SER A 1 107 ? 18.891 2.265 2.999 1.00 71.31 107 SER A O 1
ATOM 878 N N . ILE A 1 108 ? 17.587 2.241 1.169 1.00 68.12 108 ILE A N 1
ATOM 879 C CA . ILE A 1 108 ? 18.653 2.580 0.225 1.00 68.12 108 ILE A CA 1
ATOM 880 C C . ILE A 1 108 ? 19.019 4.055 0.417 1.00 68.12 108 ILE A C 1
ATOM 882 O O . ILE A 1 108 ? 18.158 4.935 0.376 1.00 68.12 108 ILE A O 1
ATOM 886 N N . SER A 1 109 ? 20.308 4.315 0.648 1.00 57.94 109 SER A N 1
ATOM 887 C CA . SER A 1 109 ? 20.839 5.666 0.858 1.00 57.94 109 SER A CA 1
ATOM 888 C C . SER A 1 109 ? 20.446 6.599 -0.292 1.00 57.94 109 SER A C 1
ATOM 890 O O . SER A 1 109 ? 20.413 6.190 -1.454 1.00 57.94 109 SER A O 1
ATOM 892 N N . SER A 1 110 ? 20.220 7.881 0.012 1.00 62.84 110 SER A N 1
ATOM 893 C CA . SER A 1 110 ? 19.982 8.930 -0.992 1.00 62.84 110 SER A CA 1
ATOM 894 C C . SER A 1 110 ? 21.114 9.048 -2.021 1.00 62.84 110 SER A C 1
ATOM 896 O O . SER A 1 110 ? 20.917 9.623 -3.092 1.00 62.84 110 SER A O 1
ATOM 898 N N . GLU A 1 111 ? 22.288 8.493 -1.727 1.00 60.75 111 GLU A N 1
ATOM 899 C CA . GLU A 1 111 ? 23.451 8.484 -2.611 1.00 60.75 111 GLU A CA 1
ATOM 900 C C . GLU A 1 111 ? 23.472 7.289 -3.576 1.00 60.75 111 GLU A C 1
ATOM 902 O O . GLU A 1 111 ? 24.092 7.374 -4.638 1.00 60.75 111 GLU A O 1
ATOM 907 N N . GLN A 1 112 ? 22.754 6.207 -3.264 1.00 65.56 112 GLN A N 1
ATOM 908 C CA . GLN A 1 112 ? 22.746 4.968 -4.042 1.00 65.56 112 GLN A CA 1
ATOM 909 C C . GLN A 1 112 ? 21.601 4.961 -5.069 1.00 65.56 112 GLN A C 1
ATOM 911 O O . GLN A 1 112 ? 20.462 5.321 -4.767 1.00 65.56 112 GLN A O 1
ATOM 916 N N . LYS A 1 113 ? 21.900 4.549 -6.310 1.00 68.94 113 LYS A N 1
ATOM 917 C CA . LYS A 1 113 ? 20.889 4.319 -7.354 1.00 68.94 113 LYS A CA 1
ATOM 918 C C . LYS A 1 113 ? 20.452 2.858 -7.319 1.00 68.94 113 LYS A C 1
ATOM 920 O O . LYS A 1 113 ? 21.291 1.968 -7.419 1.00 68.94 113 LYS A O 1
ATOM 925 N N . ALA A 1 114 ? 19.151 2.623 -7.223 1.00 71.50 114 ALA A N 1
ATOM 926 C CA . ALA A 1 114 ? 18.559 1.293 -7.261 1.00 71.50 114 ALA A CA 1
ATOM 927 C C . ALA A 1 114 ? 17.786 1.093 -8.566 1.00 71.50 114 ALA A C 1
ATOM 929 O O . ALA A 1 114 ? 17.025 1.972 -8.971 1.00 71.50 114 ALA A O 1
ATOM 930 N N . LEU A 1 115 ? 17.959 -0.054 -9.221 1.00 74.94 115 LEU A N 1
ATOM 931 C CA . LEU A 1 115 ? 17.138 -0.431 -10.370 1.00 74.94 115 LEU A CA 1
ATOM 932 C C . LEU A 1 115 ? 15.743 -0.837 -9.872 1.00 74.94 115 LEU A C 1
ATOM 934 O O . LEU A 1 115 ? 15.620 -1.725 -9.034 1.00 74.94 115 LEU A O 1
ATOM 938 N N . VAL A 1 116 ? 14.702 -0.176 -10.372 1.00 75.38 116 VAL A N 1
ATOM 939 C CA . VAL A 1 116 ? 13.297 -0.443 -10.024 1.00 75.38 116 VAL A CA 1
ATOM 940 C C . VAL A 1 116 ? 12.687 -1.444 -10.993 1.00 75.38 116 VAL A C 1
ATOM 942 O O . VAL A 1 116 ? 12.037 -2.399 -10.582 1.00 75.38 116 VAL A O 1
ATOM 945 N N . SER A 1 117 ? 12.896 -1.219 -12.285 1.00 78.25 117 SER A N 1
ATOM 946 C CA . SER A 1 117 ? 12.456 -2.114 -13.348 1.00 78.25 117 SER A CA 1
ATOM 947 C C . SER A 1 117 ? 13.338 -1.933 -14.573 1.00 78.25 117 SER A C 1
ATOM 949 O O . SER A 1 117 ? 14.061 -0.941 -14.690 1.00 78.25 117 SER A O 1
ATOM 951 N N . PHE A 1 118 ? 13.288 -2.892 -15.488 1.00 83.12 118 PHE A N 1
ATOM 952 C CA . PHE A 1 118 ? 13.892 -2.738 -16.798 1.00 83.12 118 PHE A CA 1
ATOM 953 C C . PHE A 1 118 ? 12.947 -3.256 -17.871 1.00 83.12 118 PHE A C 1
ATOM 955 O O . PHE A 1 118 ? 12.293 -4.279 -17.686 1.00 83.12 118 PHE A O 1
ATOM 962 N N . ASP A 1 119 ? 12.927 -2.545 -18.988 1.00 84.31 119 ASP A N 1
ATOM 963 C CA . ASP A 1 119 ? 12.203 -2.919 -20.191 1.00 84.31 119 ASP A CA 1
ATOM 964 C C . ASP A 1 119 ? 13.221 -3.189 -21.290 1.00 84.31 119 ASP A C 1
ATOM 966 O O . ASP A 1 119 ? 14.231 -2.488 -21.413 1.00 84.31 119 ASP A O 1
ATOM 970 N N . TRP A 1 120 ? 12.970 -4.210 -22.098 1.00 85.69 120 TRP A N 1
ATOM 971 C CA . TRP A 1 120 ? 13.845 -4.560 -23.204 1.00 85.69 120 TRP A CA 1
ATOM 972 C C . TRP A 1 120 ? 13.026 -4.842 -24.459 1.00 85.69 120 TRP A C 1
ATOM 974 O O . TRP A 1 120 ? 11.939 -5.408 -24.392 1.00 85.69 120 TRP A O 1
ATOM 984 N N . ASP A 1 121 ? 13.560 -4.423 -25.602 1.00 82.31 121 ASP A N 1
ATOM 985 C CA . ASP A 1 121 ? 13.004 -4.699 -26.929 1.00 82.31 121 ASP A CA 1
ATOM 986 C C . ASP A 1 121 ? 14.124 -5.269 -27.800 1.00 82.31 121 ASP A C 1
ATOM 988 O O . ASP A 1 121 ? 15.244 -4.748 -27.786 1.00 82.31 121 ASP A O 1
ATOM 992 N N . VAL A 1 122 ? 13.828 -6.351 -28.520 1.00 81.19 122 VAL A N 1
ATOM 993 C CA . VAL A 1 122 ? 14.758 -7.041 -29.421 1.00 81.19 122 VAL A CA 1
ATOM 994 C C . VAL A 1 122 ? 14.113 -7.168 -30.790 1.00 81.19 122 VAL A C 1
ATOM 996 O O . VAL A 1 122 ? 13.067 -7.791 -30.963 1.00 81.19 122 VAL A O 1
ATOM 999 N N . LYS A 1 123 ? 14.796 -6.622 -31.790 1.00 77.44 123 LYS A N 1
ATOM 1000 C CA . LYS A 1 123 ? 14.391 -6.639 -33.189 1.00 77.44 123 LYS A CA 1
ATOM 1001 C C . LYS A 1 123 ? 15.258 -7.621 -33.955 1.00 77.44 123 LYS A C 1
ATOM 1003 O O . LYS A 1 123 ? 16.457 -7.416 -34.129 1.00 77.44 123 LYS A O 1
ATOM 1008 N N . TRP A 1 124 ? 14.623 -8.669 -34.461 1.00 65.31 124 TRP A N 1
ATOM 1009 C CA . TRP A 1 124 ? 15.258 -9.620 -35.364 1.00 65.31 124 TRP A CA 1
ATOM 1010 C C . TRP A 1 124 ? 15.320 -9.035 -36.774 1.00 65.31 124 TRP A C 1
ATOM 1012 O O . TRP A 1 124 ? 14.299 -8.662 -37.351 1.00 65.31 124 TRP A O 1
ATOM 1022 N N . ILE A 1 125 ? 16.527 -8.949 -37.332 1.00 68.44 125 ILE A N 1
ATOM 1023 C CA . ILE A 1 125 ? 16.747 -8.501 -38.708 1.00 68.44 125 ILE A CA 1
ATOM 1024 C C . ILE A 1 125 ? 17.064 -9.735 -39.549 1.00 68.44 125 ILE A C 1
ATOM 1026 O O . ILE A 1 125 ? 18.140 -10.315 -39.431 1.00 68.44 125 ILE A O 1
ATOM 1030 N N . LEU A 1 126 ? 16.125 -10.128 -40.405 1.00 63.19 126 LEU A N 1
ATOM 1031 C CA . LEU A 1 126 ? 16.357 -11.123 -41.449 1.00 63.19 126 LEU A CA 1
ATOM 1032 C C . LEU A 1 126 ? 16.999 -10.403 -42.642 1.00 63.19 126 LEU A C 1
ATOM 1034 O O . LEU A 1 126 ? 16.421 -9.464 -43.191 1.00 63.19 126 LEU A O 1
ATOM 1038 N N . GLY A 1 127 ? 18.233 -10.776 -42.979 1.00 61.62 127 GLY A N 1
ATOM 1039 C CA . GLY A 1 127 ? 19.026 -10.093 -43.999 1.00 61.62 127 GLY A CA 1
ATOM 1040 C C . GLY A 1 127 ? 18.488 -10.314 -45.414 1.00 61.62 127 GLY A C 1
ATOM 1041 O O . GLY A 1 127 ? 18.278 -11.448 -45.832 1.00 61.62 127 GLY A O 1
ATOM 1042 N N . SER A 1 128 ? 18.330 -9.228 -46.172 1.00 58.41 128 SER A N 1
ATOM 1043 C CA . SER A 1 128 ? 18.329 -9.249 -47.638 1.00 58.41 128 SER A CA 1
ATOM 1044 C C . SER A 1 128 ? 19.656 -8.668 -48.132 1.00 58.41 128 SER A C 1
ATOM 1046 O O . SER A 1 128 ? 20.185 -7.724 -47.538 1.00 58.41 128 SER A O 1
ATOM 1048 N N . SER A 1 129 ? 20.186 -9.200 -49.234 1.00 56.91 129 SER A N 1
ATOM 1049 C CA . SER A 1 129 ? 21.476 -8.827 -49.847 1.00 56.91 129 SER A CA 1
ATOM 1050 C C . SER A 1 129 ? 21.612 -7.347 -50.259 1.00 56.91 129 SER A C 1
ATOM 1052 O O . SER A 1 129 ? 22.684 -6.916 -50.667 1.00 56.91 129 SER A O 1
ATOM 1054 N N . SER A 1 130 ? 20.552 -6.548 -50.115 1.00 56.75 130 SER A N 1
ATOM 1055 C CA . SER A 1 130 ? 20.494 -5.107 -50.392 1.00 56.75 130 SER A CA 1
ATOM 1056 C C . SER A 1 130 ? 20.660 -4.200 -49.161 1.00 56.75 130 SER A C 1
ATOM 1058 O O . SER A 1 130 ? 20.666 -2.981 -49.305 1.00 56.75 130 SER A O 1
ATOM 1060 N N . SER A 1 131 ? 20.776 -4.754 -47.947 1.00 55.84 131 SER A N 1
ATOM 1061 C CA . SER A 1 131 ? 20.726 -3.981 -46.689 1.00 55.84 131 SER A CA 1
ATOM 1062 C C . SER A 1 131 ? 22.094 -3.680 -46.056 1.00 55.84 131 SER A C 1
ATOM 1064 O O . SER A 1 131 ? 22.167 -3.417 -44.857 1.00 55.84 131 SER A O 1
ATOM 1066 N N . SER A 1 132 ? 23.184 -3.685 -46.828 1.00 54.78 132 SER A N 1
ATOM 1067 C CA . SER A 1 132 ? 24.552 -3.484 -46.315 1.00 54.78 132 SER A CA 1
ATOM 1068 C C . SER A 1 132 ? 24.830 -2.081 -45.745 1.00 54.78 132 SER A C 1
ATOM 1070 O O . SER A 1 132 ? 25.874 -1.868 -45.135 1.00 54.78 132 SER A O 1
ATOM 1072 N N . THR A 1 133 ? 23.911 -1.121 -45.903 1.00 55.53 133 THR A N 1
ATOM 1073 C CA . THR A 1 133 ? 24.123 0.287 -45.512 1.00 55.53 133 THR A CA 1
ATOM 1074 C C . THR A 1 133 ? 23.259 0.764 -44.337 1.00 55.53 133 THR A C 1
ATOM 1076 O O . THR A 1 133 ? 23.453 1.880 -43.861 1.00 55.53 133 THR A O 1
ATOM 1079 N N . VAL A 1 134 ? 22.306 -0.036 -43.836 1.00 57.22 134 VAL A N 1
ATOM 1080 C CA . VAL A 1 134 ? 21.341 0.438 -42.823 1.00 57.22 134 VAL A CA 1
ATOM 1081 C C . VAL A 1 134 ? 21.692 -0.089 -41.431 1.00 57.22 134 VAL A C 1
ATOM 1083 O O . VAL A 1 134 ? 21.402 -1.236 -41.096 1.00 57.22 134 VAL A O 1
ATOM 1086 N N . GLN A 1 135 ? 22.253 0.779 -40.585 1.00 58.16 135 GLN A N 1
ATOM 1087 C CA . GLN A 1 135 ? 22.357 0.526 -39.146 1.00 58.16 135 GLN A CA 1
ATOM 1088 C C . GLN A 1 135 ? 20.951 0.531 -38.532 1.00 58.16 135 GLN A C 1
ATOM 1090 O O . GLN A 1 135 ? 20.271 1.557 -38.518 1.00 58.16 135 GLN A O 1
ATOM 1095 N N . LYS A 1 136 ? 20.501 -0.618 -38.025 1.00 65.06 136 LYS A N 1
ATOM 1096 C CA . LYS A 1 136 ? 19.242 -0.737 -37.279 1.00 65.06 136 LYS A CA 1
ATOM 1097 C C . LYS A 1 136 ? 19.544 -1.120 -35.838 1.00 65.06 136 LYS A C 1
ATOM 1099 O O . LYS A 1 136 ? 20.402 -1.957 -35.576 1.00 65.06 136 LYS A O 1
ATOM 1104 N N . LEU A 1 137 ? 18.822 -0.505 -34.908 1.00 64.44 137 LEU A N 1
ATOM 1105 C CA . LEU A 1 137 ? 18.875 -0.856 -33.495 1.00 64.44 137 LEU A CA 1
ATOM 1106 C C . LEU A 1 137 ? 18.303 -2.268 -33.307 1.00 64.44 137 LEU A C 1
ATOM 1108 O O . LEU A 1 137 ? 17.121 -2.487 -33.568 1.00 64.44 137 LEU A O 1
ATOM 1112 N N . ILE A 1 138 ? 19.152 -3.202 -32.880 1.00 73.88 138 ILE A N 1
ATOM 1113 C CA . ILE A 1 138 ? 18.790 -4.616 -32.685 1.00 73.88 138 ILE A CA 1
ATOM 1114 C C . ILE A 1 138 ? 18.220 -4.837 -31.287 1.00 73.88 138 ILE A C 1
ATOM 1116 O O . ILE A 1 138 ? 17.287 -5.612 -31.125 1.00 73.88 138 ILE A O 1
ATOM 1120 N N . THR A 1 139 ? 18.732 -4.117 -30.291 1.00 73.56 139 THR A N 1
ATOM 1121 C CA . THR A 1 139 ? 18.281 -4.251 -28.907 1.00 73.56 139 THR A CA 1
ATOM 1122 C C . THR A 1 139 ? 18.250 -2.889 -28.236 1.00 73.56 139 THR A C 1
ATOM 1124 O O . THR A 1 139 ? 19.222 -2.133 -28.317 1.00 73.56 139 THR A O 1
ATOM 1127 N N . SER A 1 140 ? 17.162 -2.583 -27.536 1.00 80.25 140 SER A N 1
ATOM 1128 C CA . SER A 1 140 ? 17.103 -1.461 -26.600 1.00 80.25 140 SER A CA 1
ATOM 1129 C C . SER A 1 140 ? 16.864 -1.971 -25.191 1.00 80.25 140 SER A C 1
ATOM 1131 O O . SER A 1 140 ? 15.965 -2.784 -24.988 1.00 80.25 140 SER A O 1
ATOM 1133 N N . LEU A 1 141 ? 17.637 -1.464 -24.232 1.00 80.44 141 LEU A N 1
ATOM 1134 C CA . LEU A 1 141 ? 17.460 -1.732 -22.812 1.00 80.44 141 LEU A CA 1
ATOM 1135 C C . LEU A 1 141 ? 17.150 -0.412 -22.102 1.00 80.44 141 LEU A C 1
ATOM 1137 O O . LEU A 1 141 ? 17.964 0.513 -22.079 1.00 80.44 141 LEU A O 1
ATOM 1141 N N . THR A 1 142 ? 15.969 -0.322 -21.511 1.00 81.88 142 THR A N 1
ATOM 1142 C CA . THR A 1 142 ? 15.558 0.817 -20.692 1.00 81.88 142 THR A CA 1
ATOM 1143 C C . THR A 1 142 ? 15.632 0.402 -19.236 1.00 81.88 142 THR A C 1
ATOM 1145 O O . THR A 1 142 ? 14.955 -0.531 -18.822 1.00 81.88 142 THR A O 1
ATOM 1148 N N . LEU A 1 143 ? 16.461 1.084 -18.453 1.00 80.00 143 LEU A N 1
ATOM 1149 C CA . LEU A 1 143 ? 16.577 0.861 -17.019 1.00 80.00 143 LEU A CA 1
ATOM 1150 C C . LEU A 1 143 ? 15.836 1.976 -16.284 1.00 80.00 143 LEU A C 1
ATOM 1152 O O . LEU A 1 143 ? 16.196 3.148 -16.384 1.00 80.00 143 LEU A O 1
ATOM 1156 N N . ASN A 1 144 ? 14.814 1.629 -15.513 1.00 78.31 144 ASN A N 1
ATOM 1157 C CA . ASN A 1 144 ? 14.143 2.569 -14.626 1.00 78.31 144 ASN A CA 1
ATOM 1158 C C . ASN A 1 144 ? 14.842 2.520 -13.272 1.00 78.31 144 ASN A C 1
ATOM 1160 O O . ASN A 1 144 ? 14.649 1.587 -12.496 1.00 78.31 144 ASN A O 1
ATOM 1164 N N . CYS A 1 145 ? 15.670 3.518 -12.992 1.00 76.06 145 CYS A N 1
ATOM 1165 C CA . CYS A 1 145 ? 16.406 3.632 -11.744 1.00 76.06 145 CYS A CA 1
ATOM 1166 C C . CYS A 1 145 ? 15.709 4.613 -10.795 1.00 76.06 145 CYS A C 1
ATOM 1168 O O . CYS A 1 145 ? 14.940 5.486 -11.194 1.00 76.06 145 CYS A O 1
ATOM 1170 N N . ARG A 1 146 ? 15.990 4.492 -9.504 1.00 70.25 146 ARG A N 1
ATOM 1171 C CA . ARG A 1 146 ? 15.527 5.417 -8.472 1.00 70.25 146 ARG A CA 1
ATOM 1172 C C . ARG A 1 146 ? 16.695 5.798 -7.578 1.00 70.25 146 ARG A C 1
ATOM 1174 O O . ARG A 1 146 ? 17.460 4.933 -7.155 1.00 70.25 146 ARG A O 1
ATOM 1181 N N . LYS A 1 147 ? 16.827 7.092 -7.296 1.00 67.56 147 LYS A N 1
ATOM 1182 C CA . LYS A 1 147 ? 17.787 7.655 -6.343 1.00 67.56 147 LYS A CA 1
ATOM 1183 C C . LYS A 1 147 ? 17.005 8.388 -5.254 1.00 67.56 147 LYS A C 1
ATOM 1185 O O . LYS A 1 147 ? 16.450 9.463 -5.486 1.00 67.56 147 LYS A O 1
ATOM 1190 N N . GLY A 1 148 ? 16.899 7.788 -4.070 1.00 64.69 148 GLY A N 1
ATOM 1191 C CA . GLY A 1 148 ? 16.055 8.318 -2.994 1.00 64.69 148 GLY A CA 1
ATOM 1192 C C . GLY A 1 148 ? 14.582 8.451 -3.414 1.00 64.69 148 GLY A C 1
ATOM 1193 O O . GLY A 1 148 ? 13.931 7.461 -3.750 1.00 64.69 148 GLY A O 1
ATOM 1194 N N . LYS A 1 149 ? 14.026 9.670 -3.397 1.00 59.16 149 LYS A N 1
ATOM 1195 C CA . LYS A 1 149 ? 12.651 9.951 -3.868 1.00 59.16 149 LYS A CA 1
ATOM 1196 C C . LYS A 1 149 ? 12.556 10.248 -5.371 1.00 59.16 149 LYS A C 1
ATOM 1198 O O . LYS A 1 149 ? 11.454 10.274 -5.896 1.00 59.16 149 LYS A O 1
ATOM 1203 N N . ILE A 1 150 ? 13.677 10.445 -6.061 1.00 60.06 150 ILE A N 1
ATOM 1204 C CA . ILE A 1 150 ? 13.693 10.840 -7.472 1.00 60.06 150 ILE A CA 1
ATOM 1205 C C . ILE A 1 150 ? 13.773 9.583 -8.339 1.00 60.06 150 ILE A C 1
ATOM 1207 O O . ILE A 1 150 ? 14.671 8.753 -8.168 1.00 60.06 150 ILE A O 1
ATOM 1211 N N . GLN A 1 151 ? 12.828 9.434 -9.264 1.00 58.34 151 GLN A N 1
ATOM 1212 C CA . GLN A 1 151 ? 12.858 8.382 -10.274 1.00 58.34 151 GLN A CA 1
ATOM 1213 C C . GLN A 1 151 ? 13.590 8.900 -11.518 1.00 58.34 151 GLN A C 1
ATOM 1215 O O . GLN A 1 151 ? 13.233 9.935 -12.071 1.00 58.34 151 GLN A O 1
ATOM 1220 N N . GLU A 1 152 ? 14.619 8.181 -11.957 1.00 58.97 152 GLU A N 1
ATOM 1221 C CA . GLU A 1 152 ? 15.404 8.502 -13.150 1.00 58.97 152 GLU A CA 1
ATOM 1222 C C . GLU A 1 152 ? 15.297 7.349 -14.147 1.00 58.97 152 GLU A C 1
ATOM 1224 O O . GLU A 1 152 ? 15.709 6.222 -13.867 1.00 58.97 152 GLU A O 1
ATOM 1229 N N . ARG A 1 153 ? 14.783 7.623 -15.349 1.0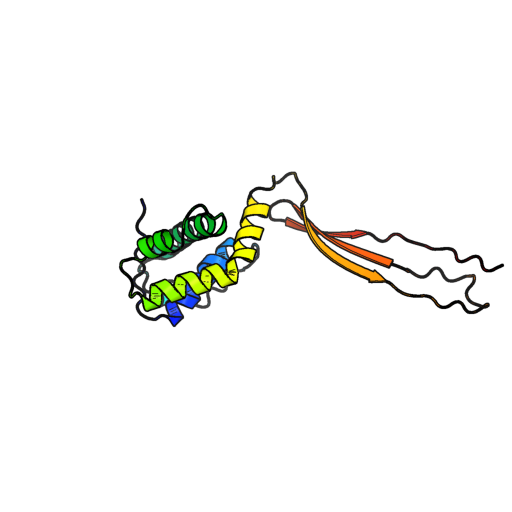0 55.03 153 ARG A N 1
ATOM 1230 C CA . ARG A 1 153 ? 14.874 6.658 -16.449 1.00 55.03 153 ARG A CA 1
ATOM 1231 C C . ARG A 1 153 ? 16.225 6.802 -17.128 1.00 55.03 153 ARG A C 1
ATOM 1233 O O . ARG A 1 153 ? 16.565 7.875 -17.620 1.00 55.03 153 ARG A O 1
ATOM 1240 N N . VAL A 1 154 ? 16.980 5.715 -17.165 1.00 61.16 154 VAL A N 1
ATOM 1241 C CA . VAL A 1 154 ? 18.258 5.627 -17.863 1.00 61.16 154 VAL A CA 1
ATOM 1242 C C . VAL A 1 154 ? 18.053 4.768 -19.105 1.00 61.16 154 VAL A C 1
ATOM 1244 O O . VAL A 1 154 ? 17.829 3.562 -19.024 1.00 61.16 154 VAL A O 1
ATOM 1247 N N . PHE A 1 155 ? 18.141 5.393 -20.274 1.00 53.75 155 PHE A N 1
ATOM 1248 C CA . PHE A 1 155 ? 18.126 4.680 -21.547 1.00 53.75 155 PHE A CA 1
ATOM 1249 C C . PHE A 1 155 ? 19.536 4.173 -21.851 1.00 53.75 155 PHE A C 1
ATOM 1251 O O . PHE A 1 155 ? 20.447 4.972 -22.068 1.00 53.75 155 PHE A O 1
ATOM 1258 N N . MET A 1 156 ? 19.726 2.852 -21.878 1.00 52.44 156 MET A N 1
ATOM 1259 C CA . MET A 1 156 ? 20.958 2.244 -22.375 1.00 52.44 156 MET A CA 1
ATOM 1260 C C . MET A 1 156 ? 20.727 1.714 -23.791 1.00 52.44 156 MET A C 1
ATOM 1262 O O . MET A 1 156 ? 20.207 0.623 -24.021 1.00 52.44 156 MET A O 1
ATOM 1266 N N . LEU A 1 157 ? 21.139 2.516 -24.770 1.00 48.22 157 LEU A N 1
ATOM 1267 C CA . LEU A 1 157 ? 21.160 2.134 -26.177 1.00 48.22 157 LEU A CA 1
ATOM 1268 C C . LEU A 1 157 ? 22.551 1.604 -26.513 1.00 48.22 157 LEU A C 1
ATOM 1270 O O . LEU A 1 157 ? 23.466 2.399 -26.734 1.00 48.22 157 LEU A O 1
ATOM 1274 N N . ARG A 1 158 ? 22.750 0.280 -26.555 1.00 49.41 158 ARG A N 1
ATOM 1275 C CA . ARG A 1 158 ? 23.980 -0.249 -27.162 1.00 49.41 158 ARG A CA 1
ATOM 1276 C C . ARG A 1 158 ? 23.895 -1.702 -27.629 1.00 49.41 158 ARG A C 1
ATOM 1278 O O . ARG A 1 158 ? 24.224 -2.615 -26.885 1.00 49.41 158 ARG A O 1
ATOM 1285 N N . TRP A 1 159 ? 23.591 -1.877 -28.916 1.00 46.34 159 TRP A N 1
ATOM 1286 C CA . TRP A 1 159 ? 24.308 -2.816 -29.790 1.00 46.34 159 TRP A CA 1
ATOM 1287 C C . TRP A 1 159 ? 24.064 -2.437 -31.261 1.00 46.34 159 TRP A C 1
ATOM 1289 O O . TRP A 1 159 ? 22.943 -2.539 -31.758 1.00 46.34 159 TRP A O 1
ATOM 1299 N N . ILE A 1 160 ? 25.107 -1.952 -31.944 1.00 45.25 160 ILE A N 1
ATOM 1300 C CA . ILE A 1 160 ? 25.129 -1.779 -33.403 1.00 45.25 160 ILE A CA 1
ATOM 1301 C C . ILE A 1 160 ? 25.881 -2.998 -33.934 1.00 45.25 160 ILE A C 1
ATOM 1303 O O . ILE A 1 160 ? 27.104 -3.058 -33.837 1.00 45.25 160 ILE A O 1
ATOM 1307 N N . GLY A 1 161 ? 25.151 -4.006 -34.404 1.00 45.31 161 GLY A N 1
ATOM 1308 C CA . GLY A 1 161 ? 25.748 -5.164 -35.062 1.00 45.31 161 GLY A CA 1
ATOM 1309 C C . GLY A 1 161 ? 25.984 -4.859 -36.539 1.00 45.31 161 GLY A C 1
ATOM 1310 O O . GLY A 1 161 ? 25.025 -4.618 -37.269 1.00 45.31 161 GLY A O 1
ATOM 1311 N N . SER A 1 162 ? 27.239 -4.881 -36.987 1.00 43.62 162 SER A N 1
ATOM 1312 C CA . SER A 1 162 ? 27.569 -4.929 -38.415 1.00 43.62 162 SER A CA 1
ATOM 1313 C C . SER A 1 162 ? 27.484 -6.381 -38.875 1.00 43.62 162 SER A C 1
ATOM 1315 O O . SER A 1 162 ? 28.348 -7.188 -38.534 1.00 43.62 162 SER A O 1
ATOM 1317 N N . ILE A 1 163 ? 26.435 -6.730 -39.620 1.00 43.91 163 ILE A N 1
ATOM 1318 C CA . ILE A 1 163 ? 26.312 -8.053 -40.239 1.00 43.91 163 ILE A CA 1
ATOM 1319 C C . ILE A 1 163 ? 27.152 -8.031 -41.522 1.00 43.91 163 ILE A C 1
ATOM 1321 O O . ILE A 1 163 ? 26.725 -7.480 -42.534 1.00 43.91 163 ILE A O 1
ATOM 1325 N N . TRP A 1 164 ? 28.353 -8.607 -41.473 1.00 37.19 164 TRP A N 1
ATOM 1326 C CA . TRP A 1 164 ? 29.122 -8.938 -42.673 1.00 37.19 164 TRP A CA 1
ATOM 1327 C C . TRP A 1 164 ? 28.692 -10.330 -43.132 1.00 37.19 164 TRP A C 1
ATOM 1329 O O . TRP A 1 164 ? 28.991 -11.323 -42.473 1.00 37.19 164 TRP A O 1
ATOM 1339 N N . ILE A 1 165 ? 27.931 -10.387 -44.224 1.00 40.75 165 ILE A N 1
ATOM 1340 C CA . ILE A 1 165 ? 27.601 -11.636 -44.915 1.00 40.75 165 ILE A CA 1
ATOM 1341 C C . ILE A 1 165 ? 28.701 -11.837 -45.967 1.00 40.75 165 ILE A C 1
ATOM 1343 O O . ILE A 1 165 ? 28.846 -10.978 -46.837 1.00 40.75 165 ILE A O 1
ATOM 1347 N N . ASN A 1 166 ? 29.489 -12.910 -45.835 1.00 36.31 166 ASN A N 1
ATOM 1348 C CA . ASN A 1 166 ? 30.392 -13.410 -46.883 1.00 36.31 166 ASN A CA 1
ATOM 1349 C C . ASN A 1 166 ? 29.604 -14.252 -47.886 1.00 36.31 166 ASN A C 1
ATOM 1351 O O . ASN A 1 166 ? 28.758 -15.049 -47.415 1.00 36.31 166 ASN A O 1
#